Protein AF-A0A924T2W9-F1 (afdb_monomer_lite)

Secondary structure (DSSP, 8-state):
-----EEEETTEEEEE-TTS-EEEEE-SS-EEEEEE-TTS-EEEEEEPPPSTT---EEEEEEETTTTEEEEEEE---SSSS---EEEEEEETTTTEEEEEETT--EEEE-TTT-PBP------

pLDDT: mean 78.92, std 15.04, range [37.16, 94.12]

Sequence (123 aa):
MNSPLFTTTGASLSITLPDGHQAAIDTEFPIIATETSPDQRWLFIVTEPPPQHSQAENLLAFDLTQGQLIWRKKASKVRSRENIFTQVRFSPADGCLLAWDWDGYKTWIEPASGQERVSHFLK

Foldseek 3Di:
DDDWDWDFDFQKIWTQFPVRDIDIDGAPAGWQEWEADPVRQKIKTAGDADDPPDQGFGIWMDGSVVRDTQDTHTFDPPDDDTPRFRYWYQDPVVCWIWTQHPVGWTWTAHRRHRDTDPDPRDD

Radius of gyration: 14.13 Å; chains: 1; bounding box: 36×26×40 Å

Structure (mmCIF, N/CA/C/O backbone):
data_AF-A0A924T2W9-F1
#
_entry.id   AF-A0A924T2W9-F1
#
loop_
_atom_site.group_PDB
_atom_site.id
_atom_site.type_symbol
_atom_site.label_atom_id
_atom_site.label_alt_id
_atom_site.label_comp_id
_atom_site.label_asym_id
_atom_site.label_entity_id
_atom_site.label_seq_id
_atom_site.pdbx_PDB_ins_code
_atom_site.Cartn_x
_atom_site.Cartn_y
_atom_site.Cartn_z
_atom_site.occupancy
_atom_site.B_iso_or_equiv
_atom_site.auth_seq_id
_atom_site.auth_comp_id
_atom_site.auth_asym_id
_atom_site.auth_atom_id
_atom_site.pdbx_PDB_model_num
ATOM 1 N N . MET A 1 1 ? -17.223 9.110 10.742 1.00 37.16 1 MET A N 1
ATOM 2 C CA . MET A 1 1 ? -16.230 8.033 10.939 1.00 37.16 1 MET A CA 1
ATOM 3 C C . MET A 1 1 ? -14.869 8.696 10.980 1.00 37.16 1 MET A C 1
ATOM 5 O O . MET A 1 1 ? -14.603 9.496 10.093 1.00 37.16 1 MET A O 1
ATOM 9 N N . ASN A 1 2 ? -14.086 8.456 12.034 1.00 42.03 2 ASN A N 1
ATOM 10 C CA . ASN A 1 2 ? -12.723 8.975 12.161 1.00 42.03 2 ASN A CA 1
ATOM 11 C C . ASN A 1 2 ? -11.880 8.361 11.049 1.00 42.03 2 ASN A C 1
ATOM 13 O O . ASN A 1 2 ? -11.721 7.150 11.051 1.00 42.03 2 ASN A O 1
ATOM 17 N N . SER A 1 3 ? -11.373 9.147 10.105 1.00 45.50 3 SER A N 1
ATOM 18 C CA . SER A 1 3 ? -10.278 8.670 9.259 1.00 45.50 3 SER A CA 1
ATOM 19 C C . SER A 1 3 ? -9.043 8.492 10.147 1.00 45.50 3 SER A C 1
ATOM 21 O O . SER A 1 3 ? -8.824 9.346 11.014 1.00 45.50 3 SER A O 1
ATOM 23 N N . PRO A 1 4 ? -8.232 7.437 9.967 1.00 52.78 4 PRO A N 1
ATOM 24 C CA . PRO A 1 4 ? -6.934 7.396 10.617 1.00 52.78 4 PRO A CA 1
ATOM 25 C C . PRO A 1 4 ? -6.140 8.624 10.162 1.00 52.78 4 PRO A C 1
ATOM 27 O O . PRO A 1 4 ? -6.085 8.942 8.971 1.00 52.78 4 PRO A O 1
ATOM 30 N N . LEU A 1 5 ? -5.598 9.365 11.128 1.00 64.38 5 LEU A N 1
ATOM 31 C CA . LEU A 1 5 ? -4.761 10.524 10.852 1.00 64.38 5 LEU A CA 1
ATOM 32 C C . LEU A 1 5 ? -3.348 10.016 10.587 1.00 64.38 5 LEU A C 1
ATOM 34 O O . LEU A 1 5 ? -2.678 9.511 11.487 1.00 64.38 5 LEU A O 1
ATOM 38 N N . PHE A 1 6 ? -2.930 10.135 9.334 1.00 69.75 6 PHE A N 1
ATOM 39 C CA . PHE A 1 6 ? -1.568 9.866 8.909 1.00 69.75 6 PHE A CA 1
ATOM 40 C C . PHE A 1 6 ? -0.811 11.168 8.766 1.00 69.75 6 PHE A C 1
ATOM 42 O O . PHE A 1 6 ? -1.320 12.127 8.183 1.00 69.75 6 PHE A O 1
ATOM 49 N N . THR A 1 7 ? 0.440 11.151 9.203 1.00 70.94 7 THR A N 1
ATOM 50 C CA . THR A 1 7 ? 1.414 12.157 8.794 1.00 70.94 7 THR A CA 1
ATOM 51 C C . THR A 1 7 ? 2.579 11.431 8.144 1.00 70.94 7 THR A C 1
ATOM 53 O O . THR A 1 7 ? 3.239 10.610 8.781 1.00 70.94 7 THR A O 1
ATOM 56 N N . THR A 1 8 ? 2.810 11.709 6.863 1.00 70.81 8 THR A N 1
ATOM 57 C CA . THR A 1 8 ? 3.926 11.158 6.089 1.00 70.81 8 THR A CA 1
ATOM 58 C C . THR A 1 8 ? 5.022 12.200 5.937 1.00 70.81 8 THR A C 1
ATOM 60 O O . THR A 1 8 ? 4.753 13.329 5.522 1.00 70.81 8 THR A O 1
ATOM 63 N N . THR A 1 9 ? 6.264 11.818 6.212 1.00 74.94 9 THR A N 1
ATOM 64 C CA . THR A 1 9 ? 7.447 12.674 6.055 1.00 74.94 9 THR A CA 1
ATOM 65 C C . THR A 1 9 ? 8.580 11.862 5.453 1.00 74.94 9 THR A C 1
ATOM 67 O O . THR A 1 9 ? 9.190 11.040 6.133 1.00 74.94 9 THR A O 1
ATOM 70 N N . GLY A 1 10 ? 8.870 12.097 4.170 1.00 84.88 10 GLY A N 1
ATOM 71 C CA . GLY A 1 10 ? 9.904 11.358 3.447 1.00 84.88 10 GLY A CA 1
ATOM 72 C C . GLY A 1 10 ? 9.606 9.859 3.434 1.00 84.88 10 GLY A C 1
ATOM 73 O O . GLY A 1 10 ? 8.609 9.437 2.858 1.00 84.88 10 GLY A O 1
ATOM 74 N N . ALA A 1 11 ? 10.467 9.069 4.076 1.00 83.69 11 ALA A N 1
ATOM 75 C CA . ALA A 1 11 ? 10.354 7.613 4.149 1.00 83.69 11 ALA A CA 1
ATOM 76 C C . ALA A 1 11 ? 9.669 7.097 5.432 1.00 83.69 11 ALA A C 1
ATOM 78 O O . ALA A 1 11 ? 9.611 5.888 5.645 1.00 83.69 11 ALA A O 1
ATOM 79 N N . SER A 1 12 ? 9.133 7.982 6.276 1.00 86.50 12 SER A N 1
ATOM 80 C CA . SER A 1 12 ? 8.477 7.604 7.533 1.00 86.50 12 SER A CA 1
ATOM 81 C C . SER A 1 12 ? 7.003 8.003 7.544 1.00 86.50 12 SER A C 1
ATOM 83 O O . SER A 1 12 ? 6.616 9.062 7.038 1.00 86.50 12 SER A O 1
ATOM 85 N N . LEU A 1 13 ? 6.178 7.169 8.171 1.00 85.81 13 LEU A N 1
ATOM 86 C CA . LEU A 1 13 ? 4.754 7.391 8.396 1.00 85.81 13 LEU A CA 1
ATOM 87 C C . LEU A 1 13 ? 4.438 7.222 9.880 1.00 85.81 13 LEU A C 1
ATOM 89 O O . LEU A 1 13 ? 4.693 6.172 10.464 1.00 85.81 13 LEU A O 1
ATOM 93 N N . SER A 1 14 ? 3.855 8.251 10.487 1.00 85.19 14 SER A N 1
ATOM 94 C CA . SER A 1 14 ? 3.266 8.156 11.823 1.00 85.19 14 SER A CA 1
ATOM 95 C C . SER A 1 14 ? 1.767 7.909 11.700 1.00 85.19 14 SER A C 1
ATOM 97 O O . SER A 1 14 ? 1.073 8.637 10.986 1.00 85.19 14 SER A O 1
ATOM 99 N N . ILE A 1 15 ? 1.272 6.890 12.399 1.00 82.69 15 ILE A N 1
ATOM 100 C CA . ILE A 1 15 ? -0.141 6.508 12.431 1.00 82.69 15 ILE A CA 1
ATOM 101 C C . ILE A 1 15 ? -0.626 6.373 13.873 1.00 82.69 15 ILE A C 1
ATOM 103 O O . ILE A 1 15 ? 0.075 5.840 14.730 1.00 82.69 15 ILE A O 1
ATOM 107 N N . THR A 1 16 ? -1.857 6.807 14.131 1.00 80.75 16 THR A N 1
ATOM 108 C CA . THR A 1 16 ? -2.620 6.381 15.308 1.00 80.75 16 THR A CA 1
ATOM 109 C C . THR A 1 16 ? -3.454 5.146 14.970 1.00 80.75 16 THR A C 1
ATOM 111 O O . THR A 1 16 ? -4.328 5.202 14.104 1.00 80.75 16 THR A O 1
ATOM 114 N N . LEU A 1 17 ? -3.167 4.032 15.640 1.00 74.31 17 LEU A N 1
ATOM 115 C CA . LEU A 1 17 ? -3.897 2.775 15.514 1.00 74.31 17 LEU A CA 1
ATOM 116 C C . LEU A 1 17 ? -5.323 2.906 16.092 1.00 74.31 17 LEU A C 1
ATOM 118 O O . LEU A 1 17 ? -5.586 3.818 16.882 1.00 74.31 17 LEU A O 1
ATOM 122 N N . PRO A 1 18 ? -6.257 1.995 15.749 1.00 70.50 18 PRO A N 1
ATOM 123 C CA . PRO A 1 18 ? -7.635 2.043 16.253 1.00 70.50 18 PRO A CA 1
ATOM 124 C C . PRO A 1 18 ? -7.771 1.990 17.783 1.00 70.50 18 PRO A C 1
ATOM 126 O O . PRO A 1 18 ? -8.779 2.441 18.324 1.00 70.50 18 PRO A O 1
ATOM 129 N N . ASP A 1 19 ? -6.770 1.454 18.484 1.00 76.50 19 ASP A N 1
ATOM 130 C CA . ASP A 1 19 ? -6.705 1.402 19.949 1.00 76.50 19 ASP A CA 1
ATOM 131 C C . ASP A 1 19 ? -6.156 2.695 20.591 1.00 76.50 19 ASP A C 1
ATOM 133 O O . ASP A 1 19 ? -6.103 2.809 21.815 1.00 76.50 19 ASP A O 1
ATOM 137 N N . GLY A 1 20 ? -5.783 3.684 19.774 1.00 75.88 20 GLY A N 1
ATOM 138 C CA . GLY A 1 20 ? -5.255 4.976 20.200 1.00 75.88 20 GLY A CA 1
ATOM 139 C C . GLY A 1 20 ? -3.732 5.030 20.348 1.00 75.88 20 GLY A C 1
ATOM 140 O O . GLY A 1 20 ? -3.200 6.121 20.566 1.00 75.88 20 GLY A O 1
ATOM 141 N N . HIS A 1 21 ? -3.008 3.916 20.204 1.00 78.12 21 HIS A N 1
ATOM 142 C CA . HIS A 1 21 ? -1.546 3.936 20.234 1.00 78.12 21 HIS A CA 1
ATOM 143 C C . HIS A 1 21 ? -0.969 4.571 18.967 1.00 78.12 21 HIS A C 1
ATOM 145 O O . HIS A 1 21 ? -1.523 4.452 17.876 1.00 78.12 21 HIS A O 1
ATOM 151 N N . GLN A 1 22 ? 0.175 5.240 19.101 1.00 80.94 22 GLN A N 1
ATOM 152 C CA . GLN A 1 22 ? 0.934 5.714 17.949 1.00 80.94 22 GLN A CA 1
ATOM 153 C C . GLN A 1 22 ? 1.947 4.656 17.516 1.00 80.94 22 GLN A C 1
ATOM 155 O O . GLN A 1 22 ? 2.692 4.129 18.341 1.00 80.94 22 GLN A O 1
ATOM 160 N N . ALA A 1 23 ? 1.992 4.383 16.218 1.00 77.88 23 ALA A N 1
ATOM 161 C CA . ALA A 1 23 ? 3.019 3.581 15.578 1.00 77.88 23 ALA A CA 1
ATOM 162 C C . ALA A 1 23 ? 3.759 4.427 14.535 1.00 77.88 23 ALA A C 1
ATOM 164 O O . ALA A 1 23 ? 3.177 5.302 13.888 1.00 77.88 23 ALA A O 1
ATOM 165 N N . ALA A 1 24 ? 5.052 4.156 14.378 1.00 83.38 24 ALA A N 1
ATOM 166 C CA . ALA A 1 24 ? 5.865 4.693 13.299 1.00 83.38 24 ALA A CA 1
ATOM 167 C C . ALA A 1 24 ? 6.219 3.552 12.344 1.00 83.38 24 ALA A C 1
ATOM 169 O O . ALA A 1 24 ? 6.610 2.468 12.780 1.00 83.38 24 ALA A O 1
ATOM 170 N N . ILE A 1 25 ? 6.052 3.797 11.051 1.00 84.75 25 ILE A N 1
ATOM 171 C CA . ILE A 1 25 ? 6.450 2.894 9.981 1.00 84.75 25 ILE A CA 1
ATOM 172 C C . ILE A 1 25 ? 7.558 3.585 9.204 1.00 84.75 25 ILE A C 1
ATOM 174 O O . ILE A 1 25 ? 7.318 4.604 8.560 1.00 84.75 25 ILE A O 1
ATOM 178 N N . ASP A 1 26 ? 8.751 3.006 9.256 1.00 85.69 26 ASP A N 1
ATOM 179 C CA . ASP A 1 26 ? 9.888 3.436 8.454 1.00 85.69 26 ASP A CA 1
ATOM 180 C C . ASP A 1 26 ? 10.009 2.541 7.222 1.00 85.69 26 ASP A C 1
ATOM 182 O O . ASP A 1 26 ? 9.962 1.311 7.302 1.00 85.69 26 ASP A O 1
ATOM 186 N N . THR A 1 27 ? 10.146 3.176 6.068 1.00 85.69 27 THR A N 1
ATOM 187 C CA . THR A 1 27 ? 10.334 2.523 4.775 1.00 85.69 27 THR A CA 1
ATOM 188 C C . THR A 1 27 ? 11.724 2.841 4.236 1.00 85.69 27 THR A C 1
ATOM 190 O O . THR A 1 27 ? 12.357 3.813 4.637 1.00 85.69 27 THR A O 1
ATOM 193 N N . GLU A 1 28 ? 12.239 1.992 3.349 1.00 84.88 28 GLU A N 1
ATOM 194 C CA . GLU A 1 28 ? 13.577 2.189 2.775 1.00 84.88 28 GLU A CA 1
ATOM 195 C C . GLU A 1 28 ? 13.610 3.349 1.762 1.00 84.88 28 GLU A C 1
ATOM 197 O O . GLU A 1 28 ? 14.625 4.030 1.625 1.00 84.88 28 GLU A O 1
ATOM 202 N N . PHE A 1 29 ? 12.489 3.598 1.079 1.00 86.50 29 PHE A N 1
ATOM 203 C CA . PHE A 1 29 ? 12.345 4.606 0.027 1.00 86.50 29 PHE A CA 1
ATOM 204 C C . PHE A 1 29 ? 11.213 5.581 0.367 1.00 86.50 29 PHE A C 1
ATOM 206 O O . PHE A 1 29 ? 10.281 5.184 1.063 1.00 86.50 29 PHE A O 1
ATOM 213 N N . PRO A 1 30 ? 11.245 6.837 -0.117 1.00 89.12 30 PRO A N 1
ATOM 214 C CA . PRO A 1 30 ? 10.218 7.825 0.206 1.00 89.12 30 PRO A CA 1
ATOM 215 C C . PRO A 1 30 ? 8.800 7.341 -0.111 1.00 89.12 30 PRO A C 1
ATOM 217 O O . PRO A 1 30 ? 8.574 6.692 -1.125 1.00 89.12 30 PRO A O 1
ATOM 220 N N . ILE A 1 31 ? 7.832 7.663 0.740 1.00 90.38 31 ILE A N 1
ATOM 221 C CA . ILE A 1 31 ? 6.432 7.272 0.560 1.00 90.38 31 ILE A CA 1
ATOM 222 C C . ILE A 1 31 ? 5.775 8.215 -0.454 1.00 90.38 31 ILE A C 1
ATOM 224 O O . ILE A 1 31 ? 5.797 9.430 -0.269 1.00 90.38 31 ILE A O 1
ATOM 228 N N . ILE A 1 32 ? 5.150 7.659 -1.496 1.00 89.50 32 ILE A N 1
ATOM 229 C CA . ILE A 1 32 ? 4.478 8.433 -2.559 1.00 89.50 32 ILE A CA 1
ATOM 230 C C . ILE A 1 32 ? 2.960 8.289 -2.555 1.00 89.50 32 ILE A C 1
ATOM 232 O O . ILE A 1 32 ? 2.259 9.191 -3.007 1.00 89.50 32 ILE A O 1
ATOM 236 N N . ALA A 1 33 ? 2.435 7.181 -2.032 1.00 89.31 33 ALA A N 1
ATOM 237 C CA . ALA A 1 33 ? 1.003 7.004 -1.854 1.00 89.31 33 ALA A CA 1
ATOM 238 C C . ALA A 1 33 ? 0.716 6.141 -0.630 1.00 89.31 33 ALA A C 1
ATOM 240 O O . ALA A 1 33 ? 1.491 5.260 -0.262 1.00 89.31 33 ALA A O 1
ATOM 241 N N . THR A 1 34 ? -0.430 6.389 -0.012 1.00 91.62 34 THR A N 1
ATOM 242 C CA . THR A 1 34 ? -0.955 5.565 1.073 1.00 91.62 34 THR A CA 1
ATOM 243 C C . THR A 1 34 ? -2.443 5.365 0.864 1.00 91.62 34 THR A C 1
ATOM 245 O O . THR A 1 34 ? -3.105 6.210 0.264 1.00 91.62 34 THR A O 1
ATOM 248 N N . GLU A 1 35 ? -2.960 4.243 1.338 1.00 92.50 35 GLU A N 1
ATOM 249 C CA . GLU A 1 35 ? -4.382 3.930 1.285 1.00 92.50 35 GLU A CA 1
ATOM 250 C C . GLU A 1 35 ? -4.755 3.075 2.489 1.00 92.50 35 GLU A C 1
ATOM 252 O O . GLU A 1 35 ? -3.983 2.214 2.910 1.00 92.50 35 GLU A O 1
ATOM 257 N N . THR A 1 36 ? -5.959 3.270 3.017 1.00 90.19 36 THR A N 1
ATOM 258 C CA . THR A 1 36 ? -6.513 2.409 4.061 1.00 90.19 36 THR A CA 1
ATOM 259 C C . THR A 1 36 ? -7.810 1.758 3.639 1.00 90.19 36 THR A C 1
ATOM 261 O O . THR A 1 36 ? -8.595 2.316 2.874 1.00 90.19 36 THR A O 1
ATOM 264 N N . SER A 1 37 ? -8.065 0.562 4.166 1.00 89.88 37 SER A N 1
ATOM 265 C CA . SER A 1 37 ? -9.396 -0.021 4.056 1.00 89.88 37 SER A CA 1
ATOM 266 C C . SER A 1 37 ? -10.407 0.787 4.893 1.00 89.88 37 SER A C 1
ATOM 268 O O . SER A 1 37 ? -10.038 1.349 5.927 1.00 89.88 37 SER A O 1
ATOM 270 N N . PRO A 1 38 ? -11.695 0.850 4.501 1.00 87.12 38 PRO A N 1
ATOM 271 C CA . PRO A 1 38 ? -12.704 1.636 5.223 1.00 87.12 38 PRO A CA 1
ATOM 272 C C . PRO A 1 38 ? -12.909 1.225 6.685 1.00 87.12 38 PRO A C 1
ATOM 274 O O . PRO A 1 38 ? -13.279 2.052 7.516 1.00 87.12 38 PRO A O 1
ATOM 277 N N . ASP A 1 39 ? -12.679 -0.052 6.993 1.00 86.69 39 ASP A N 1
ATOM 278 C CA . ASP A 1 39 ? -12.716 -0.615 8.346 1.00 86.69 39 ASP A CA 1
ATOM 279 C C . ASP A 1 39 ? -11.423 -0.361 9.139 1.00 86.69 39 ASP A C 1
ATOM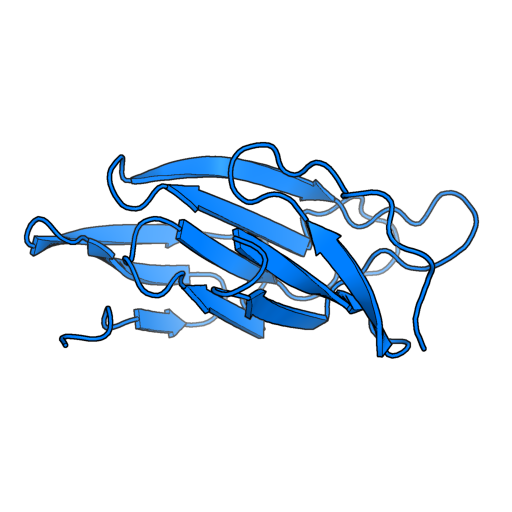 281 O O . ASP A 1 39 ? -11.318 -0.785 10.285 1.00 86.69 39 ASP A O 1
ATOM 285 N N . GLN A 1 40 ? -10.447 0.333 8.541 1.00 85.12 40 GLN A N 1
ATOM 286 C CA . GLN A 1 40 ? -9.136 0.656 9.114 1.00 85.12 40 GLN A CA 1
ATOM 287 C C . GLN A 1 40 ? -8.346 -0.566 9.564 1.00 85.12 40 GLN A C 1
ATOM 289 O O . GLN A 1 40 ? -7.483 -0.470 10.432 1.00 85.12 40 GLN A O 1
ATOM 294 N N . ARG A 1 41 ? -8.629 -1.725 8.974 1.00 88.94 41 ARG A N 1
ATOM 295 C CA . ARG A 1 41 ? -7.857 -2.931 9.228 1.00 88.94 41 ARG A CA 1
ATOM 296 C C . ARG A 1 41 ? -6.537 -2.922 8.473 1.00 88.94 41 ARG A C 1
ATOM 298 O O . ARG A 1 41 ? -5.531 -3.358 9.013 1.00 88.94 41 ARG A O 1
ATOM 305 N N . TRP A 1 42 ? -6.535 -2.438 7.237 1.00 91.31 42 TRP A N 1
ATOM 306 C CA . TRP A 1 42 ? -5.375 -2.503 6.358 1.00 91.31 42 TRP A CA 1
ATOM 307 C C . TRP A 1 42 ? -4.831 -1.114 6.054 1.00 91.31 42 TRP A C 1
ATOM 309 O O . TRP A 1 42 ? -5.598 -0.194 5.766 1.00 91.31 42 TRP A O 1
ATOM 319 N N . LEU A 1 43 ? -3.505 -0.998 6.055 1.00 92.50 43 LEU A N 1
ATOM 320 C CA . LEU A 1 43 ? -2.763 0.136 5.513 1.00 92.50 43 LEU A CA 1
ATOM 321 C C . LEU A 1 43 ? -1.864 -0.350 4.384 1.00 92.50 43 LEU A C 1
ATOM 323 O O . LEU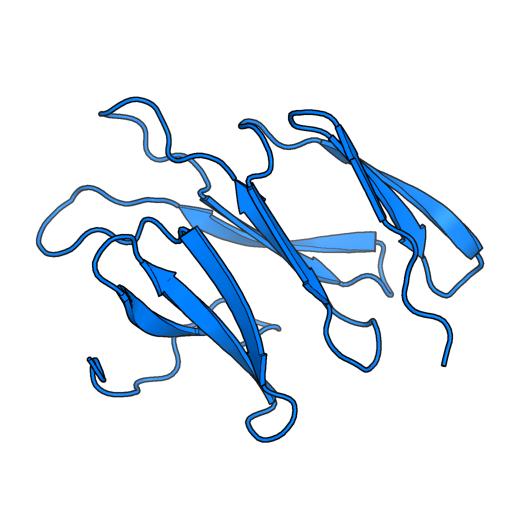 A 1 43 ? -1.068 -1.269 4.566 1.00 92.50 43 LEU A O 1
ATOM 327 N N . PHE A 1 44 ? -1.959 0.317 3.244 1.00 93.62 44 PHE A N 1
ATOM 328 C CA . PHE A 1 44 ? -1.114 0.096 2.084 1.00 93.62 44 PHE A CA 1
ATOM 329 C C . PHE A 1 44 ? -0.222 1.309 1.880 1.00 93.62 44 PHE A C 1
ATOM 331 O O . PHE A 1 44 ? -0.692 2.446 1.948 1.00 93.62 44 PHE A O 1
ATOM 338 N N . ILE A 1 45 ? 1.059 1.066 1.627 1.00 93.25 45 ILE A N 1
ATOM 339 C CA . ILE A 1 45 ? 2.062 2.109 1.415 1.00 93.25 45 ILE A CA 1
ATOM 340 C C . ILE A 1 45 ? 2.761 1.824 0.096 1.00 93.25 45 ILE A C 1
ATOM 342 O O . ILE A 1 45 ? 3.303 0.736 -0.092 1.00 93.25 45 ILE A O 1
ATOM 346 N N . VAL A 1 46 ? 2.758 2.808 -0.795 1.00 92.00 46 VAL A N 1
ATOM 347 C CA . VAL A 1 46 ? 3.566 2.814 -2.012 1.00 92.00 46 VAL A CA 1
ATOM 348 C C . VAL A 1 46 ? 4.755 3.727 -1.782 1.00 92.00 46 VAL A C 1
ATOM 350 O O . VAL A 1 46 ? 4.590 4.874 -1.359 1.00 92.00 46 VAL A O 1
ATOM 353 N N . THR A 1 47 ? 5.942 3.229 -2.087 1.00 90.38 47 THR A N 1
ATOM 354 C CA . THR A 1 47 ? 7.188 3.990 -2.003 1.00 90.38 47 THR A CA 1
ATOM 355 C C . THR A 1 47 ? 7.711 4.338 -3.390 1.00 90.38 47 THR A C 1
ATOM 357 O O . THR A 1 47 ? 7.324 3.721 -4.385 1.00 90.38 47 THR A O 1
ATOM 360 N N . GLU A 1 48 ? 8.588 5.336 -3.478 1.00 86.25 48 GLU A N 1
ATOM 361 C CA . GLU A 1 48 ? 9.290 5.671 -4.710 1.00 86.25 48 GLU A CA 1
ATOM 362 C C . GLU A 1 48 ? 9.938 4.416 -5.300 1.00 86.25 48 GLU A C 1
ATOM 364 O O . GLU A 1 48 ? 10.457 3.567 -4.561 1.00 86.25 48 GLU A O 1
ATOM 369 N N . PRO A 1 49 ? 9.916 4.275 -6.635 1.00 74.38 49 PRO A N 1
ATOM 370 C CA . PRO A 1 49 ? 10.617 3.185 -7.272 1.00 74.38 49 PRO A CA 1
ATOM 371 C C . PRO A 1 49 ? 12.101 3.232 -6.921 1.00 74.38 49 PRO A C 1
ATOM 373 O O . PRO A 1 49 ? 12.699 4.312 -6.876 1.00 74.38 49 PRO A O 1
ATOM 376 N N . PRO A 1 50 ? 12.735 2.065 -6.751 1.00 67.69 50 PRO A N 1
ATOM 377 C CA . PRO A 1 50 ? 14.170 2.033 -6.578 1.00 67.69 50 PRO A CA 1
ATOM 378 C C . PRO A 1 50 ? 14.902 2.678 -7.758 1.00 67.69 50 PRO A C 1
ATOM 380 O O . PRO A 1 50 ? 14.470 2.528 -8.910 1.00 67.69 50 PRO A O 1
ATOM 383 N N . PRO A 1 51 ? 16.080 3.285 -7.518 1.00 65.38 51 PRO A N 1
ATOM 384 C CA . PRO A 1 51 ? 17.018 3.596 -8.584 1.00 65.38 51 PRO A CA 1
ATOM 385 C C . PRO A 1 51 ? 17.247 2.339 -9.427 1.00 65.38 51 PRO A C 1
ATOM 387 O O . PRO A 1 51 ? 17.406 1.241 -8.883 1.00 65.38 51 PRO A O 1
ATOM 390 N N . GLN A 1 52 ? 17.208 2.499 -10.755 1.00 63.12 52 GLN A N 1
ATOM 391 C CA . GLN A 1 52 ? 17.284 1.405 -11.725 1.00 63.12 52 GLN A CA 1
ATOM 392 C C . GLN A 1 52 ? 18.318 0.362 -11.266 1.00 63.12 52 GLN A C 1
ATOM 394 O O . GLN A 1 52 ? 19.464 0.727 -11.042 1.00 63.12 52 GLN A O 1
ATOM 399 N N . HIS A 1 53 ? 17.892 -0.905 -11.132 1.00 52.59 53 HIS A N 1
ATOM 400 C CA . HIS A 1 53 ? 18.668 -2.115 -10.775 1.00 52.59 53 HIS A CA 1
ATOM 401 C C . HIS A 1 53 ? 18.451 -2.748 -9.389 1.00 52.59 53 HIS A C 1
ATOM 403 O O . HIS A 1 53 ? 18.939 -3.864 -9.208 1.00 52.59 53 HIS A O 1
ATOM 409 N N . SER A 1 54 ? 17.686 -2.171 -8.456 1.00 55.03 54 SER A N 1
ATOM 410 C CA . SER A 1 54 ? 17.404 -2.870 -7.187 1.00 55.03 54 SER A CA 1
ATOM 411 C C . SER A 1 54 ? 16.021 -3.543 -7.158 1.00 55.03 54 SER A C 1
ATOM 413 O O . SER A 1 54 ? 15.039 -3.038 -7.698 1.00 55.03 54 SER A O 1
ATOM 415 N N . GLN A 1 55 ? 15.953 -4.736 -6.555 1.00 63.19 55 GLN A N 1
ATOM 416 C CA . GLN A 1 55 ? 14.706 -5.450 -6.246 1.00 63.19 55 GLN A CA 1
ATOM 417 C C . GLN A 1 55 ? 14.060 -4.857 -4.983 1.00 63.19 55 GLN A C 1
ATOM 419 O O . GLN A 1 55 ? 13.840 -5.577 -4.003 1.00 63.19 55 GLN A O 1
ATOM 424 N N . ALA A 1 56 ? 13.845 -3.543 -4.960 1.00 70.56 56 ALA A N 1
ATOM 425 C CA . ALA A 1 56 ? 13.282 -2.893 -3.787 1.00 70.56 56 ALA A CA 1
ATOM 426 C C . ALA A 1 56 ? 11.786 -3.136 -3.659 1.00 70.56 56 ALA A C 1
ATOM 428 O O . ALA A 1 56 ? 11.072 -3.395 -4.629 1.00 70.56 56 ALA A O 1
ATOM 429 N N . GLU A 1 57 ? 11.322 -3.025 -2.428 1.00 80.50 57 GLU A N 1
ATOM 430 C CA . GLU A 1 57 ? 9.911 -3.016 -2.088 1.00 80.50 57 GLU A CA 1
ATOM 431 C C . GLU A 1 57 ? 9.304 -1.696 -2.547 1.00 80.50 57 GLU A C 1
ATOM 433 O O . GLU A 1 57 ? 9.838 -0.630 -2.256 1.00 80.50 57 GLU A O 1
ATOM 438 N N . ASN A 1 58 ? 8.212 -1.784 -3.298 1.00 88.81 58 ASN A N 1
ATOM 439 C CA . ASN A 1 58 ? 7.496 -0.617 -3.810 1.00 88.81 58 ASN A CA 1
ATOM 440 C C . ASN A 1 58 ? 6.040 -0.583 -3.323 1.00 88.81 58 ASN A C 1
ATOM 442 O O . ASN A 1 58 ? 5.414 0.469 -3.351 1.00 88.81 58 ASN A O 1
ATOM 446 N N . LEU A 1 59 ? 5.519 -1.704 -2.814 1.00 91.06 59 LEU A N 1
ATOM 447 C CA . LEU A 1 59 ? 4.210 -1.766 -2.176 1.00 91.06 59 LEU A CA 1
ATOM 448 C C . LEU A 1 59 ? 4.271 -2.622 -0.909 1.00 91.06 59 LEU A C 1
ATOM 450 O O . LEU A 1 59 ? 4.700 -3.777 -0.945 1.00 91.06 59 LEU A O 1
ATOM 454 N N . LEU A 1 60 ? 3.809 -2.061 0.202 1.00 92.75 60 LEU A N 1
ATOM 455 C CA . LEU A 1 60 ? 3.771 -2.682 1.523 1.00 92.75 60 LEU A CA 1
ATOM 456 C C . LEU A 1 60 ? 2.329 -2.742 2.028 1.00 92.75 60 LEU A C 1
ATOM 458 O O . LEU A 1 60 ? 1.553 -1.822 1.766 1.00 92.75 60 LEU A O 1
ATOM 462 N N . ALA A 1 61 ? 1.991 -3.784 2.788 1.00 94.12 61 ALA A N 1
ATOM 463 C CA . ALA A 1 61 ? 0.703 -3.900 3.463 1.00 94.12 61 ALA A CA 1
ATOM 464 C C . ALA A 1 61 ? 0.862 -4.258 4.939 1.00 94.12 61 ALA A C 1
ATOM 466 O O . ALA A 1 61 ? 1.563 -5.210 5.294 1.00 94.12 61 ALA A O 1
ATOM 467 N N . PHE A 1 62 ? 0.153 -3.519 5.783 1.00 91.75 62 PHE A N 1
ATOM 468 C CA . PHE A 1 62 ? 0.138 -3.671 7.230 1.00 91.75 62 PHE A CA 1
ATOM 469 C C . PHE A 1 62 ? -1.277 -3.988 7.719 1.00 91.75 62 PHE A C 1
ATOM 471 O O . PHE A 1 62 ? -2.242 -3.387 7.243 1.00 91.75 62 PHE A O 1
ATOM 478 N N . ASP A 1 63 ? -1.395 -4.892 8.692 1.00 90.44 63 ASP A N 1
ATOM 479 C CA . ASP A 1 63 ? -2.600 -5.041 9.512 1.00 90.44 63 ASP A CA 1
ATOM 480 C C . ASP A 1 63 ? -2.496 -4.064 10.688 1.00 90.44 63 ASP A C 1
ATOM 482 O O . ASP A 1 63 ? -1.667 -4.228 11.587 1.00 90.44 63 ASP A O 1
ATOM 486 N N . LEU A 1 64 ? -3.333 -3.032 10.675 1.00 85.75 64 LEU A N 1
ATOM 487 C CA . LEU A 1 64 ? -3.382 -1.988 11.694 1.00 85.75 64 LEU A CA 1
ATOM 488 C C . LEU A 1 64 ? -3.972 -2.471 13.018 1.00 85.75 64 LEU A C 1
ATOM 490 O O . LEU A 1 64 ? -3.714 -1.859 14.048 1.00 85.75 64 LEU A O 1
ATOM 494 N N . THR A 1 65 ? -4.731 -3.569 13.030 1.00 83.69 65 THR A N 1
ATOM 495 C CA . THR A 1 65 ? -5.232 -4.142 14.289 1.00 83.69 65 THR A CA 1
ATOM 496 C C . THR A 1 65 ? -4.121 -4.827 15.077 1.00 83.69 65 THR A C 1
ATOM 498 O O . THR A 1 65 ? -4.190 -4.916 16.300 1.00 83.69 65 THR A O 1
ATOM 501 N N . GLN A 1 66 ? -3.083 -5.288 14.376 1.00 81.62 66 GLN A N 1
ATOM 502 C CA . GLN A 1 66 ? -1.920 -5.956 14.959 1.00 81.62 66 GLN A CA 1
ATOM 503 C C . GLN A 1 66 ? -0.677 -5.060 14.981 1.00 81.62 66 GLN A C 1
ATOM 505 O O . GLN A 1 66 ? 0.292 -5.381 15.667 1.00 81.62 66 GLN A O 1
ATOM 510 N N . GLY A 1 67 ? -0.681 -3.964 14.217 1.00 79.75 67 GLY A N 1
ATOM 511 C CA . GLY A 1 67 ? 0.489 -3.117 14.000 1.00 79.75 67 GLY A CA 1
ATOM 512 C C . GLY A 1 67 ? 1.618 -3.844 13.261 1.00 79.75 67 GLY A C 1
ATOM 513 O O . GLY A 1 67 ? 2.787 -3.557 13.504 1.00 79.75 67 GLY A O 1
ATOM 514 N N . GLN A 1 68 ? 1.296 -4.818 12.402 1.00 86.12 68 GLN A N 1
ATOM 515 C CA . GLN A 1 68 ? 2.287 -5.698 11.771 1.00 86.12 68 GLN A CA 1
ATOM 516 C C . GLN A 1 68 ? 2.273 -5.605 10.251 1.00 86.12 68 GLN A C 1
ATOM 518 O O . GLN A 1 68 ? 1.219 -5.513 9.628 1.00 86.12 68 GLN A O 1
ATOM 523 N N . LEU A 1 69 ? 3.464 -5.686 9.652 1.00 89.31 69 LEU A N 1
ATOM 524 C CA . LEU A 1 69 ? 3.615 -5.899 8.216 1.00 89.31 69 LEU A CA 1
ATOM 525 C C . LEU A 1 69 ? 3.186 -7.328 7.870 1.00 89.31 69 LEU A C 1
ATOM 527 O O . LEU A 1 69 ? 3.686 -8.286 8.454 1.00 89.31 69 LEU A O 1
ATOM 531 N N . ILE A 1 70 ? 2.322 -7.464 6.873 1.00 92.19 70 ILE A N 1
ATOM 532 C CA . ILE A 1 70 ? 1.753 -8.751 6.459 1.00 92.19 70 ILE A CA 1
ATOM 533 C C . ILE A 1 70 ? 2.462 -9.259 5.218 1.00 92.19 70 ILE A C 1
ATOM 535 O O . ILE A 1 70 ? 2.892 -10.409 5.156 1.00 92.19 70 ILE A O 1
ATOM 539 N N . TRP A 1 71 ? 2.622 -8.385 4.229 1.00 92.81 71 TRP A N 1
ATOM 540 C CA . TRP A 1 71 ? 3.343 -8.702 3.009 1.00 92.81 71 TRP A CA 1
ATOM 541 C C . TRP A 1 71 ? 3.928 -7.449 2.374 1.00 92.81 71 TRP A C 1
ATOM 543 O O . TRP A 1 71 ? 3.584 -6.309 2.690 1.00 92.81 71 TRP A O 1
ATOM 553 N N . ARG A 1 72 ? 4.846 -7.703 1.448 1.00 90.56 72 ARG A N 1
ATOM 554 C CA . ARG A 1 72 ? 5.555 -6.698 0.671 1.00 90.56 72 ARG A CA 1
ATOM 555 C C . ARG A 1 72 ? 5.739 -7.194 -0.755 1.00 90.56 72 ARG A C 1
ATOM 557 O O . ARG A 1 72 ? 6.074 -8.361 -0.966 1.00 90.56 72 ARG A O 1
ATOM 564 N N . LYS A 1 73 ? 5.523 -6.320 -1.734 1.00 87.00 73 LYS A N 1
ATOM 565 C CA . LYS A 1 73 ? 5.773 -6.585 -3.151 1.00 87.00 73 LYS A CA 1
ATOM 566 C C . LYS A 1 73 ? 7.006 -5.820 -3.608 1.00 87.00 73 LYS A C 1
ATOM 568 O O . LYS A 1 73 ? 7.101 -4.600 -3.469 1.00 87.00 73 LYS A O 1
ATOM 573 N N . LYS A 1 74 ? 7.947 -6.577 -4.170 1.00 79.19 74 LYS A N 1
ATOM 574 C CA . LYS A 1 74 ? 9.154 -6.042 -4.793 1.00 79.19 74 LYS A CA 1
ATOM 575 C C . LYS A 1 74 ? 8.858 -5.600 -6.220 1.00 79.19 74 LYS A C 1
ATOM 577 O O . LYS A 1 74 ? 8.228 -6.344 -6.973 1.00 79.19 74 LYS A O 1
ATOM 582 N N . ALA A 1 75 ? 9.392 -4.447 -6.603 1.00 70.56 75 ALA A N 1
ATOM 583 C CA . ALA A 1 75 ? 9.532 -4.071 -7.997 1.00 70.56 75 ALA A CA 1
ATOM 584 C C . ALA A 1 75 ? 10.481 -5.081 -8.667 1.00 70.56 75 ALA A C 1
ATOM 586 O O . ALA A 1 75 ? 11.647 -5.212 -8.290 1.00 70.56 75 ALA A O 1
ATOM 587 N N . SER A 1 76 ? 9.983 -5.846 -9.640 1.00 59.41 76 SER A N 1
ATOM 588 C CA . SER A 1 76 ? 10.810 -6.771 -10.420 1.00 59.41 76 SER A CA 1
ATOM 589 C C . SER A 1 76 ? 11.012 -6.227 -11.827 1.00 59.41 76 SER A C 1
ATOM 591 O O . SER A 1 76 ? 10.049 -5.955 -12.537 1.00 59.41 76 SER A O 1
ATOM 593 N N . LYS A 1 77 ? 12.278 -6.121 -12.246 1.00 51.44 77 LYS A N 1
ATOM 594 C CA . LYS A 1 77 ? 12.676 -5.794 -13.627 1.00 51.44 77 LYS A CA 1
ATOM 595 C C . LYS A 1 77 ? 12.818 -7.047 -14.509 1.00 51.44 77 LYS A C 1
ATOM 597 O O . LYS A 1 77 ? 13.139 -6.950 -15.693 1.00 51.44 77 LYS A O 1
ATOM 602 N N . VAL A 1 78 ? 12.652 -8.251 -13.950 1.00 41.34 78 VAL A N 1
ATOM 603 C CA . VAL A 1 78 ? 13.002 -9.495 -14.649 1.00 41.34 78 VAL A CA 1
ATOM 604 C C . VAL A 1 78 ? 11.834 -9.972 -15.515 1.00 41.34 78 VAL A C 1
ATOM 6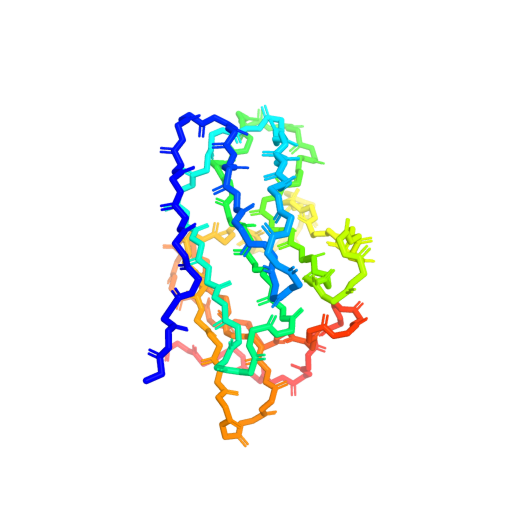06 O O . VAL A 1 78 ? 11.015 -10.770 -15.081 1.00 41.34 78 VAL A O 1
ATOM 609 N N . ARG A 1 79 ? 11.858 -9.510 -16.774 1.00 38.75 79 ARG A N 1
ATOM 610 C CA . ARG A 1 79 ? 11.043 -9.922 -17.935 1.00 38.75 79 ARG A CA 1
ATOM 611 C C . ARG A 1 79 ? 9.561 -9.502 -17.898 1.00 38.75 79 ARG A C 1
ATOM 613 O O . ARG A 1 79 ? 8.772 -9.999 -17.115 1.00 38.75 79 ARG A O 1
ATOM 620 N N . SER A 1 80 ? 9.224 -8.646 -18.869 1.00 42.12 80 SER A N 1
ATOM 621 C CA . SER A 1 80 ? 7.889 -8.185 -19.289 1.00 42.12 80 SER A CA 1
ATOM 622 C C . SER A 1 80 ? 7.026 -7.487 -18.228 1.00 42.12 80 SER A C 1
ATOM 624 O O . SER A 1 80 ? 6.319 -8.147 -17.480 1.00 42.12 80 SER A O 1
ATOM 626 N N . ARG A 1 81 ? 6.982 -6.151 -18.340 1.00 51.94 81 ARG A N 1
ATOM 627 C CA . ARG A 1 81 ? 6.068 -5.191 -17.689 1.00 51.94 81 ARG A CA 1
ATOM 628 C C . ARG A 1 81 ? 6.406 -4.853 -16.238 1.00 51.94 81 ARG A C 1
ATOM 630 O O . ARG A 1 81 ? 6.764 -5.697 -15.429 1.00 51.94 81 ARG A O 1
ATOM 637 N N . GLU A 1 82 ? 6.406 -3.558 -15.982 1.00 54.50 82 GLU A N 1
ATOM 638 C CA . GLU A 1 82 ? 6.969 -2.924 -14.804 1.00 54.50 82 GLU A CA 1
ATOM 639 C C . GLU A 1 82 ? 5.974 -3.034 -13.643 1.00 54.50 82 GLU A C 1
ATOM 641 O O . GLU A 1 82 ? 5.004 -2.295 -13.591 1.00 54.50 82 GLU A O 1
ATOM 646 N N . ASN A 1 83 ? 6.212 -3.923 -12.672 1.00 67.31 83 ASN A N 1
ATOM 647 C CA . ASN A 1 83 ? 5.418 -3.986 -11.429 1.00 67.31 83 ASN A CA 1
ATOM 648 C C . ASN A 1 83 ? 5.800 -2.857 -10.450 1.00 67.31 83 ASN A C 1
ATOM 650 O O . ASN A 1 83 ? 6.009 -3.096 -9.259 1.00 67.31 83 ASN A O 1
ATOM 654 N N . ILE A 1 84 ? 5.994 -1.648 -10.973 1.00 81.19 84 ILE A N 1
ATOM 655 C CA . ILE A 1 84 ? 6.231 -0.443 -10.186 1.00 81.19 84 ILE A CA 1
ATOM 656 C C . ILE A 1 84 ? 4.882 0.232 -10.017 1.00 81.19 84 ILE A C 1
ATOM 658 O O . ILE A 1 84 ? 4.403 0.912 -10.922 1.00 81.19 84 ILE A O 1
ATOM 662 N N . PHE A 1 85 ? 4.278 0.038 -8.855 1.00 86.44 85 PHE A N 1
ATOM 663 C CA . PHE A 1 85 ? 3.058 0.713 -8.469 1.00 86.44 85 PHE A CA 1
ATOM 664 C C . PHE A 1 85 ? 3.342 2.170 -8.111 1.00 86.44 85 PHE A C 1
ATOM 666 O O . PHE A 1 85 ? 4.335 2.502 -7.464 1.00 86.44 85 PHE A O 1
ATOM 673 N N . THR A 1 86 ? 2.446 3.043 -8.545 1.00 87.44 86 THR A N 1
ATOM 674 C CA . THR A 1 86 ? 2.504 4.492 -8.314 1.00 87.44 86 THR A CA 1
ATOM 675 C C . THR A 1 86 ? 1.312 4.975 -7.500 1.00 87.44 86 THR A C 1
ATOM 677 O O . THR A 1 86 ? 1.404 5.963 -6.776 1.00 87.44 86 THR A O 1
ATOM 680 N N . GLN A 1 87 ? 0.197 4.248 -7.581 1.00 89.50 87 GLN A N 1
ATOM 681 C CA . GLN A 1 87 ? -1.043 4.559 -6.892 1.00 89.50 87 GLN A CA 1
ATOM 682 C C . GLN A 1 87 ? -1.699 3.280 -6.379 1.00 89.50 87 GLN A C 1
ATOM 684 O O . GLN A 1 87 ? -1.593 2.213 -6.987 1.00 89.50 87 GLN A O 1
ATOM 689 N N . VAL A 1 88 ? -2.430 3.412 -5.277 1.00 92.19 88 VAL A N 1
ATOM 690 C CA . VAL A 1 88 ? -3.272 2.361 -4.708 1.00 92.19 88 VAL A CA 1
ATOM 691 C C . VAL A 1 88 ? -4.620 2.923 -4.265 1.00 92.19 88 VAL A C 1
ATOM 693 O O . VAL A 1 88 ? -4.737 4.112 -3.975 1.00 92.19 88 VAL A O 1
ATOM 696 N N . ARG A 1 89 ? -5.647 2.071 -4.247 1.00 93.62 89 ARG A N 1
ATOM 697 C CA . ARG A 1 89 ? -6.990 2.365 -3.732 1.00 93.62 89 ARG A CA 1
ATOM 698 C C . ARG A 1 89 ? -7.651 1.076 -3.277 1.00 93.62 89 ARG A C 1
ATOM 700 O O . ARG A 1 89 ? -7.648 0.089 -4.011 1.00 93.62 89 ARG A O 1
ATOM 707 N N . PHE A 1 90 ? -8.275 1.081 -2.111 1.00 91.94 90 PHE A N 1
ATOM 708 C CA . PHE A 1 90 ? -9.032 -0.068 -1.651 1.00 91.94 90 PHE A CA 1
ATOM 709 C C . PHE A 1 90 ? -10.410 -0.081 -2.322 1.00 91.94 90 PHE A C 1
ATOM 711 O O . PHE A 1 90 ? -11.092 0.942 -2.3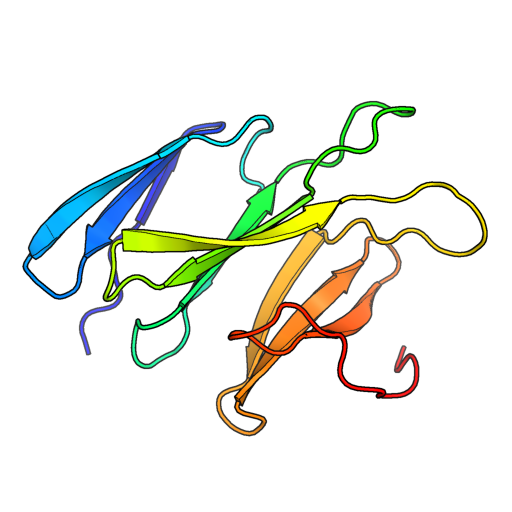60 1.00 91.94 90 PHE A O 1
ATOM 718 N N . SER A 1 91 ? -10.838 -1.229 -2.848 1.00 91.19 91 SER A N 1
ATOM 719 C CA . SER A 1 91 ? -12.211 -1.446 -3.309 1.00 91.19 91 SER A CA 1
ATOM 720 C C . SER A 1 91 ? -13.007 -2.163 -2.218 1.00 91.19 91 SER A C 1
ATOM 722 O O . SER A 1 91 ? -12.808 -3.364 -2.006 1.00 91.19 91 SER A O 1
ATOM 724 N N . PRO A 1 92 ? -13.942 -1.477 -1.534 1.00 87.25 92 PRO A N 1
ATOM 725 C CA . PRO A 1 92 ? -14.780 -2.110 -0.520 1.00 87.25 92 PRO A CA 1
ATOM 726 C C . PRO A 1 92 ? -15.742 -3.137 -1.121 1.00 87.25 92 PRO A C 1
ATOM 728 O O . PRO A 1 92 ? -16.095 -4.102 -0.452 1.00 87.25 92 PRO A O 1
ATOM 731 N N . ALA A 1 93 ? -16.151 -2.934 -2.378 1.00 88.19 93 ALA A N 1
ATOM 732 C CA . ALA A 1 93 ? -17.072 -3.826 -3.074 1.00 88.19 93 ALA A CA 1
ATOM 733 C C . ALA A 1 93 ? -16.435 -5.195 -3.355 1.00 88.19 93 ALA A C 1
ATOM 735 O O . ALA A 1 93 ? -17.079 -6.225 -3.182 1.00 88.19 93 ALA A O 1
ATOM 736 N N . ASP A 1 94 ? -15.157 -5.199 -3.737 1.00 86.69 94 ASP A N 1
ATOM 737 C CA . ASP A 1 94 ? -14.426 -6.418 -4.100 1.00 86.69 94 ASP A CA 1
ATOM 738 C C . ASP A 1 94 ? -13.601 -6.985 -2.935 1.00 86.69 94 ASP A C 1
ATOM 740 O O . ASP A 1 94 ? -13.045 -8.083 -3.033 1.00 86.69 94 ASP A O 1
ATOM 744 N N . GLY A 1 95 ? -13.474 -6.223 -1.842 1.00 89.38 95 GLY A N 1
ATOM 745 C CA . GLY A 1 95 ? -12.613 -6.548 -0.705 1.00 89.38 95 GLY A CA 1
ATOM 746 C C . GLY A 1 95 ? -11.134 -6.642 -1.087 1.00 89.38 95 GLY A C 1
ATOM 747 O O . GLY A 1 95 ? -10.395 -7.433 -0.502 1.00 89.38 95 GLY A O 1
ATOM 748 N N . CYS A 1 96 ? -10.714 -5.891 -2.107 1.00 91.00 96 CYS A N 1
ATOM 749 C CA . CYS A 1 96 ? -9.389 -5.995 -2.711 1.00 91.00 96 CYS A CA 1
ATOM 750 C C . CYS A 1 96 ? -8.704 -4.637 -2.823 1.00 91.00 96 CYS A C 1
ATOM 752 O O . CYS A 1 96 ? -9.358 -3.600 -2.926 1.00 91.00 96 CYS A O 1
ATOM 754 N N . LEU A 1 97 ? -7.376 -4.654 -2.872 1.00 92.94 97 LEU A N 1
ATOM 755 C CA . LEU A 1 97 ? -6.577 -3.491 -3.223 1.00 92.94 97 LEU A CA 1
ATOM 756 C C . LEU A 1 97 ? -6.448 -3.395 -4.744 1.00 92.94 97 LEU A C 1
ATOM 758 O O . LEU A 1 97 ? -6.031 -4.351 -5.397 1.00 92.94 97 LEU A O 1
ATOM 762 N N . LEU A 1 98 ? -6.761 -2.232 -5.299 1.00 91.81 98 LEU A N 1
ATOM 763 C CA . LEU A 1 98 ? -6.365 -1.846 -6.644 1.00 91.81 98 LEU A CA 1
ATOM 764 C C . LEU A 1 98 ? -5.016 -1.147 -6.582 1.00 91.81 98 LEU A C 1
ATOM 766 O O . LEU A 1 98 ? -4.876 -0.168 -5.853 1.00 91.81 98 LEU A O 1
ATOM 770 N N . ALA A 1 99 ? -4.054 -1.622 -7.362 1.00 89.62 99 ALA A N 1
ATOM 771 C CA . ALA A 1 99 ? -2.764 -0.973 -7.541 1.00 89.62 99 ALA A CA 1
ATOM 772 C C . ALA A 1 99 ? -2.548 -0.647 -9.022 1.00 89.62 99 ALA A C 1
ATOM 774 O O . ALA A 1 99 ? -2.812 -1.489 -9.882 1.00 89.62 99 ALA A O 1
ATOM 775 N N . TRP A 1 100 ? -2.088 0.568 -9.312 1.00 88.38 100 TRP A N 1
ATOM 776 C CA . TRP A 1 100 ? -1.777 1.027 -10.664 1.00 88.38 100 TRP A CA 1
ATOM 777 C C . TRP A 1 100 ? -0.277 1.113 -10.850 1.00 88.38 100 TRP A C 1
ATOM 779 O O . TRP A 1 100 ? 0.403 1.675 -9.988 1.00 88.38 100 TRP A O 1
ATOM 789 N N . ASP A 1 101 ? 0.219 0.599 -11.970 1.00 83.06 101 ASP A N 1
ATOM 790 C CA . ASP A 1 101 ? 1.596 0.847 -12.383 1.00 83.06 101 ASP A CA 1
ATOM 791 C C . ASP A 1 101 ? 1.763 2.211 -13.079 1.00 83.06 101 ASP A C 1
ATOM 793 O O . ASP A 1 101 ? 0.805 2.968 -13.260 1.00 83.06 101 ASP A O 1
ATOM 797 N N . TRP A 1 102 ? 3.002 2.557 -13.433 1.00 77.50 102 TRP A N 1
ATOM 798 C CA . TRP A 1 102 ? 3.326 3.803 -14.141 1.00 77.50 102 TRP A CA 1
ATOM 799 C C . TRP A 1 102 ? 2.645 3.916 -15.518 1.00 77.50 102 TRP A C 1
ATOM 801 O O . TRP A 1 102 ? 2.327 5.017 -15.968 1.00 77.50 102 TRP A O 1
ATOM 811 N N . ASP A 1 103 ? 2.378 2.781 -16.162 1.00 76.31 103 ASP A N 1
ATOM 812 C CA . ASP A 1 103 ? 1.689 2.691 -17.452 1.00 76.31 103 ASP A CA 1
ATOM 813 C C . ASP A 1 103 ? 0.151 2.719 -17.307 1.00 76.31 103 ASP A C 1
ATOM 815 O O . ASP A 1 103 ? -0.577 2.713 -18.306 1.00 76.31 103 ASP A O 1
ATOM 819 N N . GLY A 1 104 ? -0.359 2.767 -16.072 1.00 77.81 104 GLY A N 1
ATOM 820 C CA . GLY A 1 104 ? -1.780 2.810 -15.742 1.00 77.81 104 GLY A CA 1
ATOM 821 C C . GLY A 1 104 ? -2.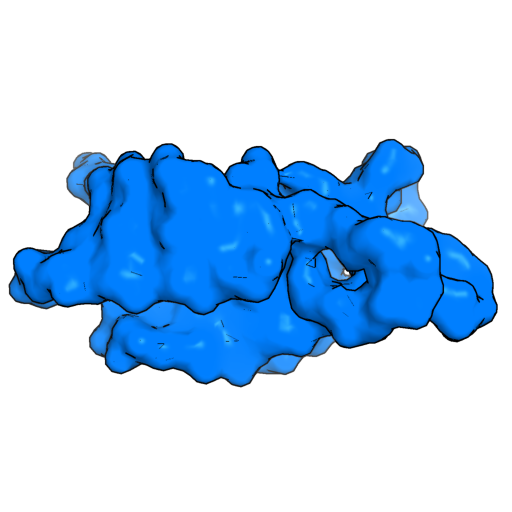472 1.445 -15.708 1.00 77.81 104 GLY A C 1
ATOM 822 O O . GLY A 1 104 ? -3.696 1.402 -15.542 1.00 77.81 104 GLY A O 1
ATOM 823 N N . TYR A 1 105 ? -1.742 0.332 -15.831 1.00 80.25 105 TYR A N 1
ATOM 824 C CA . TYR A 1 105 ? -2.330 -0.997 -15.679 1.00 80.25 105 TYR A CA 1
ATOM 825 C C . TYR A 1 105 ? -2.738 -1.248 -14.237 1.00 80.25 105 TYR A C 1
ATOM 827 O O . TYR A 1 105 ? -2.014 -0.947 -13.290 1.00 80.25 105 TYR A O 1
ATOM 835 N N . LYS A 1 106 ? -3.908 -1.866 -14.089 1.00 85.38 106 LYS A N 1
ATOM 836 C CA . LYS A 1 106 ? -4.509 -2.164 -12.792 1.00 85.38 106 LYS A CA 1
ATOM 837 C C . LYS A 1 106 ? -4.239 -3.605 -12.404 1.00 85.38 106 LYS A C 1
ATOM 839 O O . LYS A 1 106 ? -4.529 -4.521 -13.172 1.00 85.38 106 LYS A O 1
ATOM 844 N N . THR A 1 107 ? -3.770 -3.791 -11.180 1.00 85.62 107 THR A N 1
ATOM 845 C CA . THR A 1 107 ? -3.594 -5.094 -10.546 1.00 85.62 107 THR A CA 1
ATOM 846 C C . THR A 1 107 ? -4.493 -5.182 -9.321 1.00 85.62 107 THR A C 1
ATOM 848 O O . THR A 1 107 ? -4.483 -4.295 -8.468 1.00 85.62 107 THR A O 1
ATOM 851 N N . TRP A 1 108 ? -5.272 -6.259 -9.234 1.00 88.50 108 TRP A N 1
ATOM 852 C CA . TRP A 1 108 ? -6.080 -6.581 -8.061 1.00 88.50 108 TRP A CA 1
ATOM 853 C C . TRP A 1 108 ? -5.256 -7.424 -7.096 1.00 88.50 108 TRP A C 1
ATOM 855 O O . TRP A 1 108 ? -4.800 -8.508 -7.456 1.00 88.50 108 TRP A O 1
ATOM 865 N N . ILE A 1 109 ? -5.080 -6.948 -5.870 1.00 90.75 109 ILE A N 1
ATOM 866 C CA . ILE A 1 109 ? -4.249 -7.596 -4.858 1.00 90.75 109 ILE A CA 1
ATOM 867 C C . ILE A 1 109 ? -5.108 -7.896 -3.634 1.00 90.75 109 ILE A C 1
ATOM 869 O O . ILE A 1 109 ? -5.810 -7.025 -3.118 1.00 90.75 109 ILE A O 1
ATOM 873 N N . GLU A 1 110 ? -5.057 -9.135 -3.158 1.00 93.25 110 GLU A N 1
ATOM 874 C CA . GLU A 1 110 ? -5.741 -9.533 -1.936 1.00 93.25 110 GLU A CA 1
ATOM 875 C C . GLU A 1 110 ? -5.012 -8.978 -0.692 1.00 93.25 110 GLU A C 1
ATOM 877 O O . GLU A 1 110 ? -3.841 -9.301 -0.470 1.00 93.25 110 GLU A O 1
ATOM 882 N N . PRO A 1 111 ? -5.691 -8.186 0.161 1.00 90.56 111 PRO A N 1
ATOM 883 C CA . PRO A 1 111 ? -5.088 -7.526 1.320 1.00 90.56 111 PRO A CA 1
ATOM 884 C C . PRO A 1 111 ? -4.429 -8.457 2.331 1.00 90.56 111 PRO A C 1
ATOM 886 O O . PRO A 1 111 ? -3.438 -8.084 2.941 1.00 90.56 111 PRO A O 1
ATOM 889 N N . ALA A 1 112 ? -4.967 -9.661 2.523 1.00 91.12 112 ALA A N 1
ATOM 890 C CA . ALA A 1 112 ? -4.482 -10.578 3.551 1.00 91.12 112 ALA A CA 1
ATOM 891 C C . ALA A 1 112 ? -3.250 -11.387 3.113 1.00 91.12 112 ALA A C 1
ATOM 893 O O . ALA A 1 112 ? -2.521 -11.893 3.961 1.00 91.12 112 ALA A O 1
ATOM 894 N N . SER 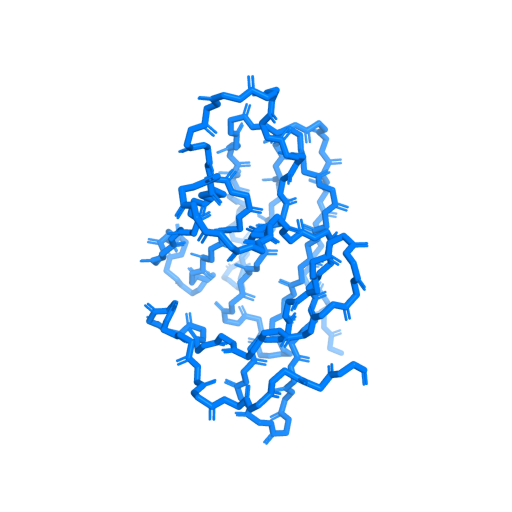A 1 113 ? -3.027 -11.539 1.805 1.00 90.62 113 SER A N 1
ATOM 895 C CA . SER A 1 113 ? -2.048 -12.490 1.263 1.00 90.62 113 SER A CA 1
ATOM 896 C C . SER A 1 113 ? -1.036 -11.861 0.304 1.00 90.62 113 SER A C 1
ATOM 898 O O . SER A 1 113 ? 0.001 -12.462 0.027 1.00 90.62 113 SER A O 1
ATOM 900 N N . GLY A 1 114 ? -1.330 -10.677 -0.240 1.00 88.81 114 GLY A N 1
ATOM 901 C CA . GLY A 1 114 ? -0.531 -10.053 -1.294 1.00 88.81 114 GLY A CA 1
ATOM 902 C C . GLY A 1 114 ? -0.616 -10.797 -2.628 1.00 88.81 114 GLY A C 1
ATOM 903 O O . GLY A 1 114 ? 0.119 -10.468 -3.565 1.00 88.81 114 GLY A O 1
ATOM 904 N N . GLN A 1 115 ? -1.490 -11.804 -2.731 1.00 89.06 115 GLN A N 1
ATOM 905 C CA . GLN A 1 115 ? -1.699 -12.549 -3.963 1.00 89.06 115 GLN A CA 1
ATOM 906 C C . GLN A 1 115 ? -2.491 -11.708 -4.953 1.00 89.06 115 GLN A C 1
ATOM 908 O O . GLN A 1 115 ? -3.466 -11.039 -4.610 1.00 89.06 115 GLN A O 1
ATOM 913 N N . GLU A 1 116 ? -2.052 -11.748 -6.203 1.00 87.75 116 GLU A N 1
ATOM 914 C CA . GLU A 1 116 ? -2.777 -11.118 -7.294 1.00 87.75 116 GLU A CA 1
ATOM 915 C C . GLU A 1 116 ? -4.001 -11.971 -7.598 1.00 87.75 116 GLU A C 1
ATOM 917 O O . GLU A 1 116 ? -3.888 -13.161 -7.905 1.00 87.75 116 GLU A O 1
ATOM 922 N N . ARG A 1 117 ? -5.187 -11.371 -7.502 1.00 75.12 117 ARG A N 1
ATOM 923 C CA . ARG A 1 117 ? -6.390 -12.027 -7.998 1.00 75.12 117 ARG A CA 1
ATOM 924 C C . ARG A 1 117 ? -6.336 -11.965 -9.511 1.00 75.12 117 ARG A C 1
ATOM 926 O O . ARG A 1 117 ? -6.205 -10.882 -10.076 1.00 75.12 117 ARG A O 1
ATOM 933 N N . VAL A 1 118 ? -6.416 -13.128 -10.154 1.00 57.84 118 VAL A N 1
ATOM 934 C CA . VAL A 1 118 ? -6.409 -13.243 -11.614 1.00 57.84 118 VAL A CA 1
ATOM 935 C C . VAL A 1 118 ? -7.555 -12.397 -12.165 1.00 57.84 118 VAL A C 1
ATOM 937 O O . VAL A 1 118 ? -8.718 -12.783 -12.112 1.00 57.84 118 VAL A O 1
ATOM 940 N N . SER A 1 119 ? -7.223 -11.214 -12.658 1.00 50.19 119 SER A N 1
ATOM 941 C CA . SER A 1 119 ? -8.141 -10.323 -13.342 1.00 50.19 119 SER A CA 1
ATOM 942 C C . SER A 1 119 ? -7.348 -9.702 -14.472 1.00 50.19 119 SER A C 1
ATOM 944 O O . SER A 1 119 ? -6.274 -9.138 -14.265 1.00 50.19 119 SER A O 1
ATOM 946 N N . HIS A 1 120 ? -7.840 -9.945 -15.682 1.00 45.22 120 HIS A N 1
ATOM 947 C CA . HIS A 1 120 ? -7.266 -9.499 -16.939 1.00 45.22 120 HIS A CA 1
ATOM 948 C C . HIS A 1 120 ? -6.779 -8.054 -16.826 1.00 45.22 120 HIS A C 1
ATOM 950 O O . HIS A 1 120 ? -7.494 -7.221 -16.280 1.00 45.22 120 HIS A O 1
ATOM 956 N N . PHE A 1 121 ? -5.585 -7.769 -17.357 1.00 45.28 121 PHE A N 1
ATOM 957 C CA . PHE A 1 121 ? -5.050 -6.417 -17.517 1.00 45.28 121 PHE A CA 1
ATOM 958 C C . PHE A 1 121 ? -6.108 -5.513 -18.173 1.00 45.28 121 PHE A C 1
ATOM 960 O O . PHE A 1 121 ? -6.231 -5.470 -19.398 1.00 45.28 121 PHE A O 1
ATOM 967 N N . LEU A 1 122 ? -6.903 -4.826 -17.358 1.00 50.53 122 LEU A N 1
ATOM 968 C CA . LEU A 1 122 ? -7.844 -3.812 -17.801 1.00 50.53 122 LEU A CA 1
ATOM 969 C C . LEU A 1 122 ? -7.024 -2.532 -17.927 1.00 50.53 122 LEU A C 1
ATOM 971 O O . LEU A 1 122 ? -6.593 -1.981 -16.911 1.00 50.53 122 LEU A O 1
ATOM 975 N N . LYS A 1 123 ? -6.760 -2.119 -19.171 1.00 49.00 123 LYS A N 1
ATOM 976 C CA . LYS A 1 123 ? -6.349 -0.739 -19.449 1.00 49.00 123 LYS A CA 1
ATOM 977 C C . LYS A 1 123 ? -7.450 0.218 -18.992 1.00 49.00 123 LYS A C 1
ATOM 979 O O . LYS A 1 123 ? -8.637 -0.119 -19.201 1.00 49.00 123 LYS A O 1
#